Protein AF-A0A962SC87-F1 (afdb_monomer_lite)

Structure (mmCIF, N/CA/C/O backbone):
data_AF-A0A962SC87-F1
#
_entry.id   AF-A0A962SC87-F1
#
loop_
_atom_site.group_PDB
_atom_site.id
_atom_site.type_symbol
_atom_site.label_atom_id
_atom_site.label_alt_id
_atom_site.label_comp_id
_atom_site.label_asym_id
_atom_site.label_entity_id
_atom_site.label_seq_id
_atom_site.pdbx_PDB_ins_code
_atom_site.Cartn_x
_atom_site.Cartn_y
_atom_site.Cartn_z
_atom_site.occupancy
_atom_site.B_iso_or_equiv
_atom_site.auth_seq_id
_atom_site.auth_comp_id
_atom_site.auth_asym_id
_atom_site.auth_atom_id
_atom_site.pdbx_PDB_model_num
ATOM 1 N N . MET A 1 1 ? 50.466 7.398 -54.085 1.00 52.62 1 MET A N 1
ATOM 2 C CA . MET A 1 1 ? 49.061 7.784 -53.801 1.00 52.62 1 MET A CA 1
ATOM 3 C C . MET A 1 1 ? 48.471 7.053 -52.572 1.00 52.62 1 MET A C 1
ATOM 5 O O . MET A 1 1 ? 47.265 6.867 -52.505 1.00 52.62 1 MET A O 1
ATOM 9 N N . SER A 1 2 ? 49.279 6.665 -51.567 1.00 57.44 2 SER A N 1
ATOM 10 C CA . SER A 1 2 ? 48.848 5.805 -50.439 1.00 57.44 2 SER A CA 1
ATOM 11 C C . SER A 1 2 ? 48.488 6.546 -49.139 1.00 57.44 2 SER A C 1
ATOM 13 O O . SER A 1 2 ? 47.813 5.968 -48.290 1.00 57.44 2 SER A O 1
ATOM 15 N N . ILE A 1 3 ? 48.878 7.821 -48.980 1.00 64.19 3 ILE A N 1
ATOM 16 C CA . ILE A 1 3 ? 48.558 8.620 -47.777 1.00 64.19 3 ILE A CA 1
ATOM 17 C C . ILE A 1 3 ? 47.045 8.869 -47.651 1.00 64.19 3 ILE A C 1
ATOM 19 O O . ILE A 1 3 ? 46.484 8.679 -46.579 1.00 64.19 3 ILE A O 1
ATOM 23 N N . ARG A 1 4 ? 46.361 9.208 -48.757 1.00 72.31 4 ARG A N 1
ATOM 24 C CA . ARG A 1 4 ? 44.912 9.490 -48.751 1.00 72.31 4 ARG A CA 1
ATOM 25 C C . ARG A 1 4 ? 44.077 8.248 -48.424 1.00 72.31 4 ARG A C 1
ATOM 27 O O . ARG A 1 4 ? 43.118 8.352 -47.672 1.00 72.31 4 ARG A O 1
ATOM 34 N N . SER A 1 5 ? 44.480 7.078 -48.928 1.00 76.94 5 SER A N 1
ATOM 35 C CA . SER A 1 5 ? 43.815 5.800 -48.627 1.00 76.94 5 SER A CA 1
ATOM 36 C C . SER A 1 5 ? 43.956 5.416 -47.145 1.00 76.94 5 SER A C 1
A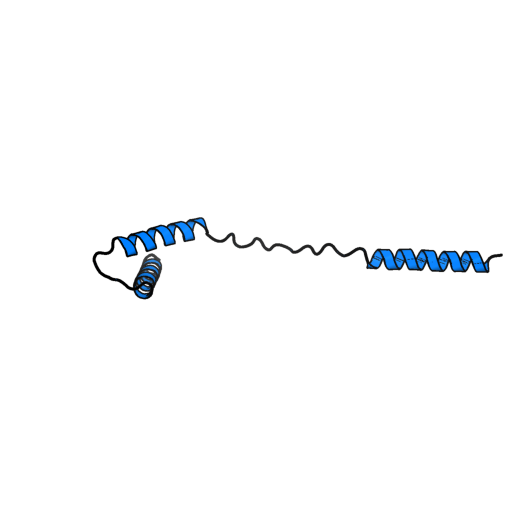TOM 38 O O . SER A 1 5 ? 42.978 5.026 -46.511 1.00 76.94 5 SER A O 1
ATOM 40 N N . ARG A 1 6 ? 45.136 5.644 -46.545 1.00 79.62 6 ARG A N 1
ATOM 41 C CA . ARG A 1 6 ? 45.358 5.442 -45.102 1.00 79.62 6 ARG A CA 1
ATOM 42 C C . ARG A 1 6 ? 44.506 6.372 -44.237 1.00 79.62 6 ARG A C 1
ATOM 44 O O . ARG A 1 6 ? 43.921 5.913 -43.264 1.00 79.62 6 ARG A O 1
ATOM 51 N N . SER A 1 7 ? 44.392 7.650 -44.596 1.00 79.56 7 SER A N 1
ATOM 52 C CA . SER A 1 7 ? 43.539 8.601 -43.867 1.00 79.56 7 SER A CA 1
ATOM 53 C C . SER A 1 7 ? 42.055 8.234 -43.950 1.00 79.56 7 SER A C 1
ATOM 55 O O . SER A 1 7 ? 41.359 8.298 -42.942 1.00 79.56 7 SER A O 1
ATOM 57 N N . ILE A 1 8 ? 41.583 7.789 -45.119 1.00 88.06 8 ILE A N 1
ATOM 58 C CA . ILE A 1 8 ? 40.204 7.310 -45.301 1.00 88.06 8 ILE A CA 1
ATOM 59 C C . ILE A 1 8 ? 39.948 6.068 -44.438 1.00 88.06 8 ILE A C 1
ATOM 61 O O . ILE A 1 8 ? 38.913 5.989 -43.782 1.00 88.06 8 ILE A O 1
ATOM 65 N N . MET A 1 9 ? 40.909 5.143 -44.371 1.00 85.06 9 MET A N 1
ATOM 66 C CA . MET A 1 9 ? 40.815 3.949 -43.528 1.00 85.06 9 MET A CA 1
ATOM 67 C C . MET A 1 9 ? 40.747 4.293 -42.030 1.00 85.06 9 MET A C 1
ATOM 69 O O . MET A 1 9 ? 39.957 3.694 -41.304 1.00 85.06 9 MET A O 1
ATOM 73 N N . LEU A 1 10 ? 41.515 5.288 -41.571 1.00 88.88 10 LEU A N 1
ATOM 74 C CA . LEU A 1 10 ? 41.484 5.741 -40.175 1.00 88.88 10 LEU A CA 1
ATOM 75 C C . LEU A 1 10 ? 40.154 6.418 -39.805 1.00 88.88 10 LEU A C 1
ATOM 77 O O . LEU A 1 10 ? 39.637 6.186 -38.714 1.00 88.88 10 LEU A O 1
ATOM 81 N N . ILE A 1 11 ? 39.567 7.204 -40.713 1.00 90.56 11 ILE A N 1
ATOM 82 C CA . ILE A 1 11 ? 38.260 7.848 -40.493 1.00 90.56 11 ILE A CA 1
ATOM 83 C C . ILE A 1 11 ? 37.139 6.802 -40.442 1.00 90.56 11 ILE A C 1
ATOM 85 O O . ILE A 1 11 ? 36.314 6.836 -39.532 1.00 90.56 11 ILE A O 1
ATOM 89 N N . LEU A 1 12 ? 37.134 5.841 -41.371 1.00 90.88 12 LEU A N 1
ATOM 90 C CA . LEU A 1 12 ? 36.153 4.749 -41.390 1.00 90.88 12 LEU A CA 1
ATOM 91 C C . LEU A 1 12 ? 36.201 3.924 -40.100 1.00 90.88 12 LEU A C 1
ATOM 93 O O . LEU A 1 12 ? 35.164 3.623 -39.515 1.00 90.88 12 LEU A O 1
ATOM 97 N N . MET A 1 13 ? 37.406 3.618 -39.620 1.00 91.31 13 MET A N 1
ATOM 98 C CA . MET A 1 13 ? 37.608 2.882 -38.375 1.00 91.31 13 MET A CA 1
ATOM 99 C C . MET A 1 13 ? 37.120 3.667 -37.148 1.00 91.31 13 MET A C 1
ATOM 101 O O . MET A 1 13 ? 36.485 3.087 -36.270 1.00 91.31 13 MET A O 1
ATOM 105 N N . GLY A 1 14 ? 37.341 4.985 -37.113 1.00 90.06 14 GLY A N 1
ATOM 106 C CA . GLY A 1 14 ? 36.820 5.858 -36.057 1.00 90.06 14 GLY A CA 1
ATOM 107 C C . GLY A 1 14 ? 35.290 5.929 -36.031 1.00 90.06 14 GLY A C 1
ATOM 108 O O . GLY A 1 14 ? 34.695 5.874 -34.958 1.00 90.06 14 GLY A O 1
ATOM 109 N N . ILE A 1 15 ? 34.644 5.980 -37.201 1.00 91.25 15 ILE A N 1
ATOM 110 C CA . ILE A 1 15 ? 33.177 5.984 -37.312 1.00 91.25 15 ILE A CA 1
ATOM 111 C C . ILE A 1 15 ? 32.589 4.659 -36.814 1.00 91.25 15 ILE A C 1
ATOM 113 O O . ILE A 1 15 ? 31.626 4.671 -36.053 1.00 91.25 15 ILE A O 1
ATOM 117 N N . VAL A 1 16 ? 33.181 3.523 -37.191 1.00 89.75 16 VAL A N 1
ATOM 118 C CA . VAL A 1 16 ? 32.719 2.193 -36.754 1.00 89.75 16 VAL A CA 1
ATOM 119 C C . VAL A 1 16 ? 32.868 2.017 -35.238 1.00 89.75 16 VAL A C 1
ATOM 121 O O . VAL A 1 16 ? 31.956 1.507 -34.583 1.00 89.75 16 VAL A O 1
ATOM 124 N N . LEU A 1 17 ? 33.980 2.484 -34.663 1.00 88.81 17 LEU A N 1
ATOM 125 C CA . LEU A 1 17 ? 34.210 2.470 -33.214 1.00 88.81 17 LEU A CA 1
ATOM 126 C C . LEU A 1 17 ? 33.241 3.395 -32.467 1.00 88.81 17 LEU A C 1
ATOM 128 O O . LEU A 1 17 ? 32.660 2.986 -31.464 1.00 88.81 17 LEU A O 1
ATOM 132 N N . GLY A 1 18 ? 33.022 4.610 -32.974 1.00 84.94 18 GLY A N 1
ATOM 133 C CA . GLY A 1 18 ? 32.066 5.556 -32.399 1.00 84.94 18 GLY A CA 1
ATOM 134 C C . GLY A 1 18 ? 30.633 5.025 -32.438 1.00 84.94 18 GLY A C 1
ATOM 135 O O . GLY A 1 18 ? 29.944 5.046 -31.422 1.00 84.94 18 GLY A O 1
ATOM 136 N N . ALA A 1 19 ? 30.214 4.463 -33.575 1.00 85.00 19 ALA A N 1
ATOM 137 C CA . ALA A 1 19 ? 28.898 3.852 -33.726 1.00 85.00 19 ALA A CA 1
ATOM 138 C C . ALA A 1 19 ? 28.699 2.688 -32.743 1.00 85.00 19 ALA A C 1
ATOM 140 O O . ALA A 1 19 ? 27.668 2.622 -32.079 1.00 85.00 19 ALA A O 1
ATOM 141 N N . SER A 1 20 ? 29.711 1.828 -32.582 1.00 79.75 20 SER A N 1
ATOM 142 C CA . SER A 1 20 ? 29.667 0.691 -31.651 1.00 79.75 20 SER A CA 1
ATOM 143 C C . SER A 1 20 ? 29.467 1.117 -30.193 1.00 79.75 20 SER A C 1
ATOM 145 O O . SER A 1 20 ? 28.732 0.457 -29.469 1.00 79.75 20 SER A O 1
ATOM 147 N N . LEU A 1 21 ? 30.063 2.237 -29.769 1.00 78.94 21 LEU A N 1
ATOM 148 C CA . LEU A 1 21 ? 29.885 2.775 -28.413 1.00 78.94 21 LEU A CA 1
ATOM 149 C C . LEU A 1 21 ? 28.508 3.423 -28.202 1.00 78.94 21 LEU A C 1
ATOM 151 O O . LEU A 1 21 ? 28.007 3.446 -27.081 1.00 78.94 21 LEU A O 1
ATOM 155 N N . THR A 1 22 ? 27.891 3.945 -29.266 1.00 78.94 22 THR A N 1
ATOM 156 C CA . THR A 1 22 ? 26.547 4.548 -29.210 1.00 78.94 22 THR A CA 1
ATOM 157 C C . THR A 1 22 ? 25.403 3.548 -29.324 1.00 78.94 22 THR A C 1
ATOM 159 O O . THR A 1 22 ? 24.260 3.927 -29.067 1.00 78.94 22 THR A O 1
ATOM 162 N N . ILE A 1 23 ? 25.673 2.288 -29.694 1.00 77.19 23 ILE A N 1
ATOM 163 C CA . ILE A 1 23 ? 24.676 1.214 -29.632 1.00 77.19 23 ILE A CA 1
ATOM 164 C C . ILE A 1 23 ? 24.417 0.959 -28.149 1.00 77.19 23 ILE A C 1
ATOM 166 O O . ILE A 1 23 ? 25.103 0.188 -27.482 1.00 77.19 23 ILE A O 1
ATOM 170 N N . GLY A 1 24 ? 23.460 1.721 -27.623 1.00 66.81 24 GLY A N 1
ATOM 171 C CA . GLY A 1 24 ? 23.067 1.695 -26.233 1.00 66.81 24 GLY A CA 1
ATOM 172 C C . GLY A 1 24 ? 22.727 0.271 -25.848 1.00 66.81 24 GLY A C 1
ATOM 173 O O . GLY A 1 24 ? 21.863 -0.359 -26.459 1.00 66.81 24 GLY A O 1
ATOM 174 N N . HIS A 1 25 ? 23.416 -0.233 -24.828 1.00 66.56 25 HIS A N 1
ATOM 175 C CA . HIS A 1 25 ? 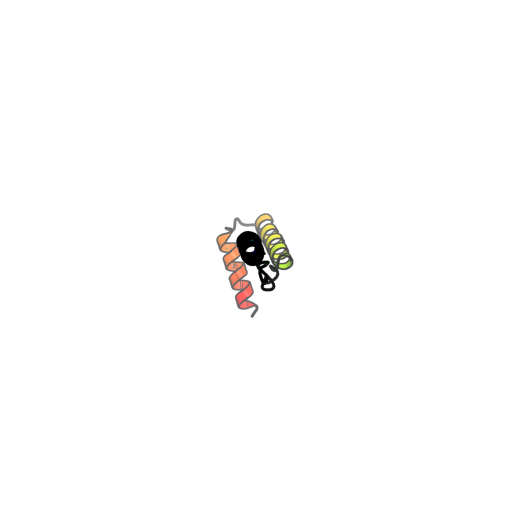22.957 -1.405 -24.111 1.00 66.56 25 HIS A CA 1
ATOM 176 C C . HIS A 1 25 ? 21.484 -1.174 -23.767 1.00 66.56 25 HIS A C 1
ATOM 178 O O . HIS A 1 25 ? 21.157 -0.274 -22.992 1.00 66.56 25 HIS A O 1
ATOM 184 N N . THR A 1 26 ? 20.587 -1.955 -24.373 1.00 64.69 26 THR A N 1
ATOM 185 C CA . THR A 1 26 ? 19.196 -2.037 -23.936 1.00 64.69 26 THR A CA 1
ATOM 186 C C . THR A 1 26 ? 19.242 -2.417 -22.470 1.00 64.69 26 THR A C 1
ATOM 188 O O . THR A 1 26 ? 19.620 -3.539 -22.132 1.00 64.69 26 THR A O 1
ATOM 191 N N . VAL A 1 27 ? 18.942 -1.451 -21.605 1.00 66.06 27 VAL A N 1
ATOM 192 C CA . VAL A 1 27 ? 18.888 -1.645 -20.164 1.00 66.06 27 VAL A CA 1
ATOM 193 C C . VAL A 1 27 ? 17.803 -2.686 -19.938 1.00 66.06 27 VAL A C 1
ATOM 195 O O . VAL A 1 27 ? 16.613 -2.389 -20.036 1.00 66.06 27 VAL A O 1
ATOM 198 N N . MET A 1 28 ? 18.198 -3.939 -19.717 1.00 60.16 28 MET A N 1
ATOM 199 C CA . MET A 1 28 ? 17.281 -4.946 -19.215 1.00 60.16 28 MET A CA 1
ATOM 200 C C . MET A 1 28 ? 17.013 -4.570 -17.770 1.00 60.16 28 MET A C 1
ATOM 202 O O . MET A 1 28 ? 17.697 -5.011 -16.850 1.00 60.16 28 MET A O 1
ATOM 206 N N . ALA A 1 29 ? 16.033 -3.688 -17.585 1.00 63.09 29 ALA A N 1
ATOM 207 C CA . ALA A 1 29 ? 15.352 -3.563 -16.321 1.00 63.09 29 ALA A CA 1
ATOM 208 C C . ALA A 1 29 ? 14.719 -4.931 -16.066 1.00 63.09 29 ALA A C 1
ATOM 210 O O . ALA A 1 29 ? 13.630 -5.227 -16.561 1.00 63.09 29 ALA A O 1
ATOM 211 N N . THR A 1 30 ? 15.450 -5.791 -15.355 1.00 58.72 30 THR A N 1
ATOM 212 C CA . THR A 1 30 ? 14.886 -6.958 -14.694 1.00 58.72 30 THR A CA 1
ATOM 213 C C . THR A 1 30 ? 13.790 -6.400 -13.815 1.00 58.72 30 THR A C 1
ATOM 215 O O . THR A 1 30 ? 14.039 -5.871 -12.733 1.00 58.72 30 THR A O 1
ATOM 218 N N . ARG A 1 31 ? 12.562 -6.438 -14.328 1.00 62.34 31 ARG A N 1
ATOM 219 C CA . ARG A 1 31 ? 11.373 -6.279 -13.519 1.00 62.34 31 ARG A CA 1
ATOM 220 C C . ARG A 1 31 ? 11.357 -7.535 -12.662 1.00 62.34 31 ARG A C 1
ATOM 222 O O . ARG A 1 31 ? 10.732 -8.524 -13.037 1.00 62.34 31 ARG A O 1
ATOM 229 N N . GLU A 1 32 ? 12.144 -7.510 -11.580 1.00 59.06 32 GLU A N 1
ATOM 230 C CA . GLU A 1 32 ? 11.938 -8.331 -10.390 1.00 59.06 32 GLU A CA 1
ATOM 231 C C . GLU A 1 32 ? 10.432 -8.448 -10.276 1.00 59.06 32 GLU A C 1
ATOM 233 O O . GLU A 1 32 ? 9.755 -7.408 -10.286 1.00 59.06 32 GLU A O 1
ATOM 238 N N . LYS A 1 33 ? 9.933 -9.687 -10.397 1.00 58.41 33 LYS A N 1
ATOM 239 C CA . LYS A 1 33 ? 8.507 -10.000 -10.432 1.00 58.41 33 LYS A CA 1
ATOM 240 C C . LYS A 1 33 ? 7.897 -9.173 -9.331 1.00 58.41 33 LYS A C 1
ATOM 242 O O . LYS A 1 33 ? 8.146 -9.431 -8.162 1.00 58.41 33 LYS A O 1
ATOM 247 N N . THR A 1 34 ? 7.241 -8.097 -9.743 1.00 57.25 34 THR A N 1
ATOM 248 C CA . THR A 1 34 ? 6.731 -7.107 -8.815 1.00 57.25 34 THR A CA 1
ATOM 249 C C . THR A 1 34 ? 5.752 -7.927 -8.021 1.00 57.25 34 THR A C 1
ATOM 251 O O . THR A 1 34 ? 4.837 -8.444 -8.665 1.00 57.25 34 THR A O 1
ATOM 254 N N . ASP A 1 35 ? 6.024 -8.162 -6.731 1.00 60.94 35 ASP A N 1
ATOM 255 C CA . ASP A 1 35 ? 5.107 -8.849 -5.827 1.00 60.94 35 ASP A CA 1
ATOM 256 C C . ASP A 1 35 ? 3.744 -8.287 -6.164 1.00 60.94 35 ASP A C 1
ATOM 258 O O . ASP A 1 35 ? 3.502 -7.087 -5.991 1.00 60.94 35 ASP A O 1
ATOM 262 N N . THR A 1 36 ? 2.954 -9.087 -6.883 1.00 67.00 36 THR A N 1
ATOM 263 C CA . THR A 1 36 ? 1.795 -8.556 -7.583 1.00 67.00 36 THR A CA 1
ATOM 264 C C . THR A 1 36 ? 0.916 -8.067 -6.471 1.00 67.00 36 THR A C 1
ATOM 266 O O . THR A 1 36 ? 0.478 -8.892 -5.667 1.00 67.00 36 THR A O 1
ATOM 269 N N . LEU A 1 37 ? 0.769 -6.740 -6.372 1.00 73.19 37 LEU A N 1
ATOM 270 C CA . LEU A 1 37 ? 0.092 -6.138 -5.238 1.00 73.19 37 LEU A CA 1
ATOM 271 C C . LEU A 1 37 ? -1.217 -6.905 -5.038 1.00 73.19 37 LEU A C 1
ATOM 273 O O . LEU A 1 37 ? -1.891 -7.186 -6.038 1.00 73.19 37 LEU A O 1
ATOM 277 N N . PRO A 1 38 ? -1.562 -7.287 -3.800 1.00 82.12 38 PRO A N 1
ATOM 278 C CA . PRO A 1 38 ? -2.745 -8.086 -3.508 1.00 82.12 38 PRO A CA 1
ATOM 279 C C . PRO A 1 38 ? -4.028 -7.254 -3.693 1.00 82.12 38 PRO A C 1
ATOM 281 O O . PRO A 1 38 ? -4.826 -7.083 -2.779 1.00 82.12 38 PRO A O 1
ATOM 284 N N . LEU A 1 39 ? -4.242 -6.699 -4.891 1.00 86.88 39 LEU A N 1
ATOM 285 C CA . LEU A 1 39 ? -5.277 -5.718 -5.215 1.00 86.88 39 LEU A CA 1
ATOM 286 C C . LEU A 1 39 ? -6.678 -6.272 -4.958 1.00 86.88 39 LEU A C 1
ATOM 288 O O . LEU A 1 39 ? -7.567 -5.531 -4.550 1.00 86.88 39 LEU A O 1
ATOM 292 N N . ALA A 1 40 ? -6.869 -7.576 -5.167 1.00 86.94 40 ALA A N 1
ATOM 293 C CA . ALA A 1 40 ? -8.125 -8.249 -4.860 1.00 86.94 40 ALA A CA 1
ATOM 294 C C . ALA A 1 40 ? -8.399 -8.288 -3.347 1.00 86.94 40 ALA A C 1
ATOM 296 O O . ALA A 1 40 ? -9.520 -8.007 -2.921 1.00 86.94 40 ALA A O 1
ATOM 297 N N . GLN A 1 41 ? -7.380 -8.584 -2.531 1.00 86.50 41 GLN A N 1
ATOM 298 C CA . GLN A 1 41 ? -7.514 -8.586 -1.073 1.00 86.50 41 GLN A CA 1
ATOM 299 C C . GLN A 1 41 ? -7.693 -7.163 -0.534 1.00 86.50 41 GLN A C 1
ATOM 301 O O . GLN A 1 41 ? -8.571 -6.942 0.293 1.00 86.50 41 GLN A O 1
ATOM 306 N N . LEU A 1 42 ? -6.934 -6.192 -1.053 1.00 90.12 42 LEU A N 1
ATOM 307 C CA . LEU A 1 42 ? -7.070 -4.780 -0.687 1.00 90.12 42 LEU A CA 1
ATOM 308 C C . LEU A 1 42 ? -8.469 -4.250 -1.003 1.00 90.12 42 LEU A C 1
ATOM 310 O O . LEU A 1 42 ? -9.082 -3.645 -0.133 1.00 90.12 42 LEU A O 1
ATOM 314 N N . ARG A 1 43 ? -9.001 -4.543 -2.200 1.00 90.75 43 ARG A N 1
ATOM 315 C CA . ARG A 1 43 ? -10.375 -4.181 -2.581 1.00 90.75 43 ARG A CA 1
ATOM 316 C C . ARG A 1 43 ? -11.391 -4.762 -1.604 1.00 90.75 43 ARG A C 1
ATOM 318 O O . ARG A 1 43 ? -12.210 -4.028 -1.064 1.00 90.75 43 ARG A O 1
ATOM 325 N N . THR A 1 44 ? -11.289 -6.063 -1.3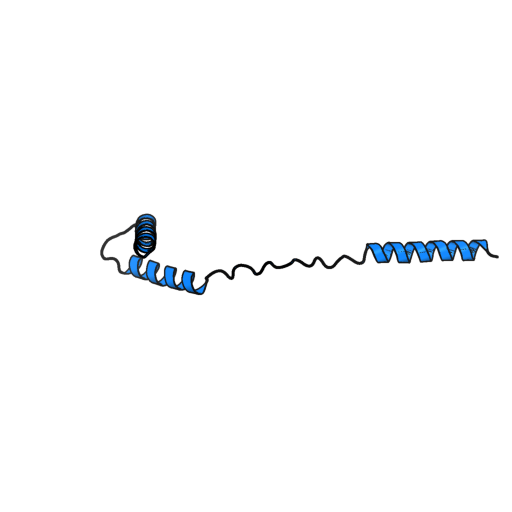45 1.00 90.56 44 THR A N 1
ATOM 326 C CA . THR A 1 44 ? -12.191 -6.763 -0.421 1.00 90.56 44 THR A CA 1
ATOM 327 C C . THR A 1 44 ? -12.129 -6.157 0.982 1.00 90.56 44 THR A C 1
ATOM 329 O O . THR A 1 44 ? -13.164 -5.940 1.605 1.00 90.56 44 THR A O 1
ATOM 332 N N . PHE A 1 45 ? -10.927 -5.839 1.469 1.00 91.06 45 PHE A N 1
ATOM 333 C CA . PHE A 1 45 ? -10.735 -5.191 2.762 1.00 91.06 45 PHE A CA 1
ATOM 334 C C . PHE A 1 45 ? -11.415 -3.820 2.811 1.00 91.06 45 PHE A C 1
ATOM 336 O O . PHE A 1 45 ? -12.192 -3.566 3.728 1.00 91.06 45 PHE A O 1
ATOM 343 N N . THR A 1 46 ? -11.183 -2.960 1.814 1.00 91.75 46 THR A N 1
ATOM 344 C CA . THR A 1 46 ? -11.824 -1.639 1.753 1.00 91.75 46 THR A CA 1
ATOM 345 C C . THR A 1 46 ? -13.342 -1.730 1.670 1.00 91.75 46 THR A C 1
ATOM 347 O O . THR A 1 46 ? -14.021 -0.986 2.369 1.00 91.75 46 THR A O 1
ATOM 350 N N . ASP A 1 47 ? -13.886 -2.672 0.897 1.00 91.44 47 ASP A N 1
ATOM 351 C CA . ASP A 1 47 ? -15.335 -2.837 0.760 1.00 91.44 47 ASP A CA 1
ATOM 352 C C . ASP A 1 47 ? -15.981 -3.201 2.106 1.00 91.44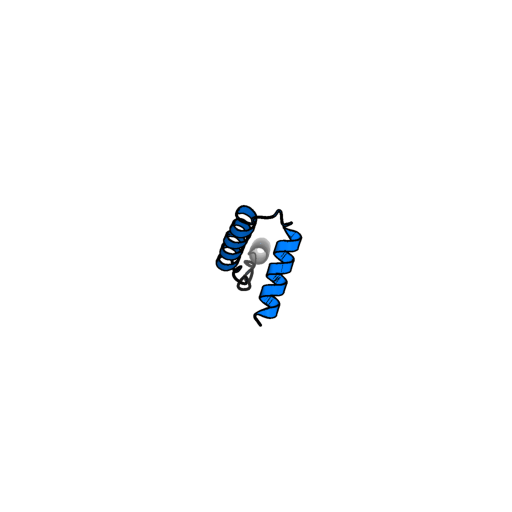 47 ASP A C 1
ATOM 354 O O . ASP A 1 47 ? -17.008 -2.636 2.494 1.00 91.44 47 ASP A O 1
ATOM 358 N N . VAL A 1 48 ? -15.356 -4.113 2.858 1.00 90.44 48 VAL A N 1
ATOM 359 C CA . VAL A 1 48 ? -15.813 -4.500 4.199 1.00 90.44 48 VAL A CA 1
ATOM 360 C C . VAL A 1 48 ? -15.627 -3.355 5.194 1.00 90.44 48 VAL A C 1
ATOM 362 O O . VAL A 1 48 ? -16.562 -3.048 5.930 1.00 90.44 48 VAL A O 1
ATOM 365 N N . PHE A 1 49 ? -14.473 -2.685 5.193 1.00 90.19 49 PHE A N 1
ATOM 366 C CA . PHE A 1 49 ? -14.178 -1.554 6.079 1.00 90.19 49 PHE A CA 1
ATOM 367 C C . PHE A 1 49 ? -15.192 -0.418 5.901 1.00 90.19 49 PHE A C 1
ATOM 369 O O . PHE A 1 49 ? -15.793 0.043 6.870 1.00 90.19 49 PHE A O 1
ATOM 376 N N . THR A 1 50 ? -15.461 -0.020 4.655 1.00 88.62 50 THR A N 1
ATOM 377 C CA . THR A 1 50 ? -16.460 1.003 4.327 1.00 88.62 50 THR A CA 1
ATOM 378 C C . THR A 1 50 ? -17.864 0.559 4.716 1.00 88.62 50 THR A C 1
ATOM 380 O O . THR A 1 50 ? -18.640 1.356 5.242 1.00 88.62 50 THR A O 1
ATOM 383 N N . ARG A 1 51 ? -18.210 -0.715 4.506 1.00 88.56 51 ARG A N 1
ATOM 384 C CA . ARG A 1 51 ? -19.511 -1.240 4.922 1.00 88.56 51 ARG A CA 1
ATOM 385 C C . ARG A 1 51 ? -19.678 -1.208 6.437 1.00 88.56 51 ARG A C 1
ATOM 387 O O . ARG A 1 51 ? -20.765 -0.861 6.887 1.00 88.56 51 ARG A O 1
ATOM 394 N N . ILE A 1 52 ? -18.644 -1.552 7.202 1.00 86.94 52 ILE A N 1
ATOM 395 C CA . ILE A 1 52 ? -18.684 -1.481 8.664 1.00 86.94 52 ILE A CA 1
ATOM 396 C C . ILE A 1 52 ? -18.853 -0.027 9.084 1.00 86.94 52 ILE A C 1
ATOM 398 O O . ILE A 1 52 ? -19.836 0.269 9.743 1.00 86.94 52 ILE A O 1
ATOM 402 N N . LYS A 1 53 ? -18.003 0.886 8.606 1.00 83.75 53 LYS A N 1
ATOM 403 C CA . LYS A 1 53 ? -18.092 2.319 8.919 1.00 83.75 53 LYS A CA 1
ATOM 404 C C . LYS A 1 53 ? -19.482 2.911 8.652 1.00 83.75 53 LYS A C 1
ATOM 406 O O . LYS A 1 53 ? -20.010 3.628 9.489 1.00 83.75 53 LYS A O 1
ATOM 411 N N . ASN A 1 54 ? -20.091 2.591 7.508 1.00 84.88 54 ASN A N 1
ATOM 412 C CA . ASN A 1 54 ? -21.385 3.160 7.110 1.00 84.88 54 ASN A CA 1
ATOM 413 C C . ASN A 1 54 ? -22.596 2.542 7.825 1.00 84.88 54 ASN A C 1
ATOM 415 O O . ASN A 1 54 ? -23.654 3.161 7.853 1.00 84.88 54 ASN A O 1
ATOM 419 N N . ASN A 1 55 ? -22.480 1.306 8.317 1.00 81.94 55 ASN A N 1
ATOM 420 C CA . ASN A 1 55 ? -23.583 0.589 8.966 1.00 81.94 55 ASN A CA 1
ATOM 421 C C . ASN A 1 55 ? -23.350 0.387 10.469 1.00 81.94 55 ASN A C 1
ATOM 423 O O . ASN A 1 55 ? -24.136 -0.313 11.110 1.00 81.94 55 ASN A O 1
ATOM 427 N N . TYR A 1 56 ? -22.271 0.941 11.028 1.00 79.31 56 TYR A N 1
ATOM 428 C CA . TYR A 1 56 ? -22.037 0.892 12.461 1.00 79.31 56 TYR A CA 1
ATOM 429 C C . TYR A 1 56 ? -23.027 1.823 13.156 1.00 79.31 56 TYR A C 1
ATOM 431 O O . TYR A 1 56 ? -23.310 2.923 12.688 1.00 79.31 56 TYR A O 1
ATOM 439 N N . VAL A 1 57 ? -23.593 1.338 14.258 1.00 73.19 57 VAL A N 1
ATOM 440 C CA . VAL A 1 57 ? -24.645 2.042 15.005 1.00 73.19 57 VAL A CA 1
ATOM 441 C C . VAL A 1 57 ? -24.073 3.229 15.787 1.00 73.19 57 VAL A C 1
ATOM 443 O O . VAL A 1 57 ? -24.795 4.175 16.087 1.00 73.19 57 VAL A O 1
ATOM 446 N N . GLU A 1 58 ? -22.773 3.192 16.078 1.00 75.31 58 GLU A N 1
ATOM 447 C CA . GLU A 1 58 ? -22.044 4.230 16.804 1.00 75.31 58 GLU A CA 1
ATOM 448 C C . GLU A 1 58 ? -20.975 4.877 15.910 1.00 75.31 58 GLU A C 1
ATOM 450 O O . GLU A 1 58 ? -20.462 4.267 14.971 1.00 75.31 58 GLU A O 1
ATOM 455 N N . GLU A 1 59 ? -20.624 6.130 16.179 1.00 77.12 59 GLU A N 1
ATOM 456 C CA . GLU A 1 59 ? -19.527 6.775 15.460 1.00 77.12 59 GLU A CA 1
ATOM 457 C C . GLU A 1 59 ? -18.191 6.212 15.958 1.00 77.12 59 GLU A C 1
ATOM 459 O O . GLU A 1 59 ? -17.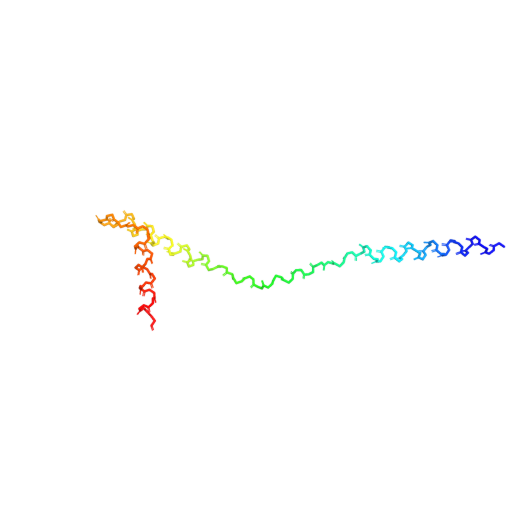748 6.519 17.061 1.00 77.12 59 GLU A O 1
ATOM 464 N N . VAL A 1 60 ? -17.550 5.378 15.137 1.00 82.50 60 VAL A N 1
ATOM 465 C CA . VAL A 1 60 ? -16.205 4.844 15.393 1.00 82.50 60 VAL A CA 1
ATOM 466 C C . VAL A 1 60 ? -15.211 5.546 14.475 1.00 82.50 60 VAL A C 1
ATOM 468 O O . VAL A 1 60 ? -15.473 5.735 13.283 1.00 82.50 60 VAL A O 1
ATOM 471 N N . SER A 1 61 ? -14.064 5.942 15.026 1.00 88.31 61 SER A N 1
ATOM 472 C CA . SER A 1 61 ? -13.002 6.583 14.248 1.00 88.31 61 SER A CA 1
ATOM 473 C C . SER A 1 61 ? -12.316 5.595 13.293 1.00 88.31 61 SER A C 1
ATOM 475 O O . SER A 1 61 ? -12.234 4.395 13.562 1.00 88.31 61 SER A O 1
ATOM 477 N N . ASP A 1 62 ? -11.779 6.099 12.177 1.00 89.62 62 ASP A N 1
ATOM 478 C CA . ASP A 1 62 ? -11.071 5.256 11.200 1.00 89.62 62 ASP A CA 1
ATOM 479 C C . ASP A 1 62 ? -9.849 4.556 11.821 1.00 89.62 62 ASP A C 1
ATOM 481 O O . ASP A 1 62 ? -9.549 3.410 11.487 1.00 89.62 62 ASP A O 1
ATOM 485 N N . GLU A 1 63 ? -9.167 5.230 12.749 1.00 90.56 63 GLU A N 1
ATOM 486 C CA . GLU A 1 63 ? -8.001 4.708 13.465 1.00 90.56 63 GLU A CA 1
ATOM 487 C C . GLU A 1 63 ? -8.368 3.535 14.380 1.00 90.56 63 GLU A C 1
ATOM 489 O O . GLU A 1 63 ? -7.743 2.475 14.315 1.00 90.56 63 GLU A O 1
ATOM 494 N N . GLU A 1 64 ? -9.433 3.682 15.167 1.00 90.25 64 GLU A N 1
ATOM 495 C CA . GLU A 1 64 ? -9.915 2.637 16.072 1.00 90.25 64 GLU A CA 1
ATOM 496 C C . GLU A 1 64 ? -10.400 1.399 15.304 1.00 90.25 64 GLU A C 1
ATOM 498 O O . GLU A 1 64 ? -10.067 0.261 15.654 1.00 90.25 64 GLU A O 1
ATOM 503 N N . LEU A 1 65 ? -11.112 1.605 14.191 1.00 90.06 65 LEU A N 1
ATOM 504 C CA . LEU A 1 65 ? -11.582 0.513 13.342 1.00 90.06 65 LEU A CA 1
ATOM 505 C C . LEU A 1 65 ? -10.415 -0.260 12.700 1.00 90.06 65 LEU A C 1
ATOM 507 O O . LEU A 1 65 ? -10.454 -1.492 12.612 1.00 90.06 65 LEU A O 1
ATOM 511 N N . LEU A 1 66 ? -9.353 0.440 12.288 1.00 91.50 66 LEU A N 1
ATOM 512 C CA . LEU A 1 66 ? -8.125 -0.1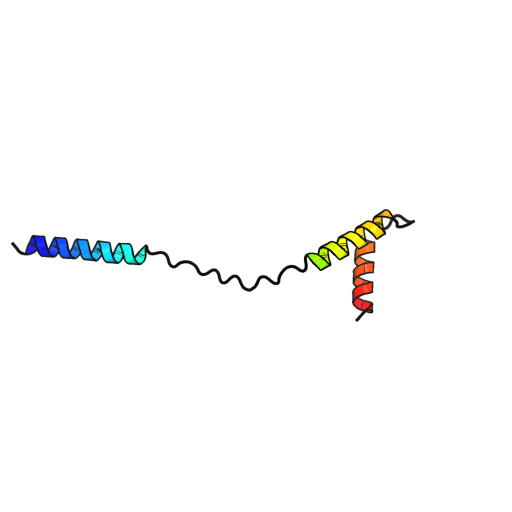80 11.786 1.00 91.50 66 LEU A CA 1
ATOM 513 C C . LEU A 1 66 ? -7.389 -0.960 12.881 1.00 91.50 66 LEU A C 1
ATOM 515 O O . LEU A 1 66 ? -6.961 -2.091 12.640 1.00 91.50 66 LEU A O 1
ATOM 519 N N . GLU A 1 67 ? -7.273 -0.406 14.088 1.00 93.00 67 GLU A N 1
ATOM 520 C CA . GLU A 1 67 ? -6.640 -1.087 15.219 1.00 93.00 67 GLU A CA 1
ATOM 521 C C . GLU A 1 67 ? -7.373 -2.393 15.560 1.00 93.00 67 GLU A C 1
ATOM 523 O O . GLU A 1 67 ? -6.746 -3.434 15.781 1.00 93.00 67 GLU A O 1
ATOM 528 N N . HIS A 1 68 ? -8.706 -2.371 15.552 1.00 91.12 68 HIS A N 1
ATOM 529 C CA . HIS A 1 68 ? -9.530 -3.561 15.745 1.00 91.12 68 HIS A CA 1
ATOM 530 C C . HIS A 1 68 ? -9.324 -4.602 14.643 1.00 91.12 68 HIS A C 1
ATOM 532 O O . HIS A 1 68 ? -9.174 -5.788 14.951 1.00 91.12 68 HIS A O 1
ATOM 538 N N . ALA A 1 69 ? -9.252 -4.180 13.378 1.00 91.25 69 ALA A N 1
ATOM 539 C CA . ALA A 1 69 ? -8.972 -5.080 12.262 1.00 91.25 69 ALA A CA 1
ATOM 540 C C . ALA A 1 69 ? -7.600 -5.761 12.410 1.00 91.25 69 ALA A C 1
ATOM 542 O O . ALA A 1 69 ? -7.491 -6.977 12.245 1.00 91.25 69 ALA A O 1
ATOM 543 N N . ILE A 1 70 ? -6.564 -5.006 12.793 1.00 90.81 70 ILE A N 1
ATOM 544 C CA . ILE A 1 70 ? -5.213 -5.535 13.031 1.00 90.81 70 ILE A CA 1
ATOM 545 C C . ILE A 1 70 ? -5.215 -6.527 14.198 1.00 90.81 70 ILE A C 1
ATOM 547 O O . ILE A 1 70 ? -4.717 -7.644 14.056 1.00 90.81 70 ILE A O 1
ATOM 551 N N . LYS A 1 71 ? -5.822 -6.166 15.336 1.00 93.50 71 LYS A N 1
ATOM 552 C CA . LYS A 1 71 ? -5.952 -7.065 16.495 1.00 93.50 71 LYS A CA 1
ATOM 553 C C . LYS A 1 71 ? -6.709 -8.346 16.138 1.00 93.50 71 LYS A C 1
ATOM 555 O O . LYS A 1 71 ? -6.334 -9.416 16.609 1.00 93.50 71 LYS A O 1
ATOM 560 N N . GLY A 1 72 ? -7.746 -8.260 15.303 1.00 91.69 72 GLY A N 1
ATOM 561 C CA . GLY A 1 72 ? -8.483 -9.417 14.794 1.00 91.69 72 GLY A CA 1
ATOM 562 C C . GLY A 1 72 ? -7.610 -10.344 13.946 1.00 91.69 72 GLY A C 1
ATOM 563 O O . GLY A 1 72 ? -7.582 -11.546 14.198 1.00 91.69 72 GLY A O 1
ATOM 564 N N . MET A 1 73 ? -6.843 -9.786 13.003 1.00 90.38 73 MET A N 1
ATOM 565 C CA . MET A 1 73 ? -5.906 -10.555 12.172 1.00 90.38 73 MET A CA 1
ATOM 566 C C . MET A 1 73 ? -4.816 -11.242 13.005 1.00 90.38 73 MET A C 1
ATOM 568 O O . MET A 1 73 ? -4.493 -12.393 12.738 1.00 90.38 73 MET A O 1
ATOM 572 N N . LEU A 1 74 ? -4.292 -10.577 14.043 1.00 89.00 74 LEU A N 1
ATOM 573 C CA . LEU A 1 74 ? -3.274 -11.145 14.938 1.00 89.00 74 LEU A CA 1
ATOM 574 C C . LEU A 1 74 ? -3.806 -12.267 15.839 1.00 89.00 74 LEU A C 1
ATOM 576 O O . LEU A 1 74 ? -3.056 -13.172 16.178 1.00 89.00 74 LEU A O 1
ATOM 580 N N . ARG A 1 75 ? -5.080 -12.209 16.246 1.00 93.56 75 ARG A N 1
ATOM 581 C CA . ARG A 1 75 ? -5.722 -13.251 17.072 1.00 93.56 75 ARG A CA 1
ATOM 582 C C . ARG A 1 75 ? -6.201 -14.455 16.261 1.00 93.56 75 ARG A C 1
ATOM 584 O O . ARG A 1 75 ? -6.517 -15.479 16.853 1.00 93.56 75 ARG A O 1
ATOM 591 N N . GLY A 1 76 ? -6.335 -14.301 14.943 1.00 80.69 76 GLY A N 1
ATOM 592 C CA . GLY A 1 76 ? -6.729 -15.370 14.023 1.00 80.69 76 GLY A CA 1
ATOM 593 C C . GLY A 1 76 ? -5.580 -16.289 13.592 1.00 80.69 76 GLY A C 1
ATOM 594 O O . GLY A 1 76 ? -5.828 -17.213 12.819 1.00 80.69 76 GLY A O 1
ATOM 595 N N . LEU A 1 77 ? -4.358 -16.015 14.060 1.00 65.81 77 LEU A N 1
ATOM 596 C CA . LEU A 1 77 ? -3.149 -16.829 13.900 1.00 65.81 77 LEU A CA 1
ATOM 597 C C . LEU A 1 77 ? -2.912 -17.675 15.156 1.00 65.81 77 LEU A C 1
ATOM 599 O O . LEU A 1 77 ? -2.439 -18.820 14.991 1.00 65.81 77 LEU A O 1
#

Radius of gyration: 32.52 Å; chains: 1; bounding box: 74×26×71 Å

pLDDT: mean 80.89, std 11.49, range [52.62, 93.56]

Sequence (77 aa):
MSIRSRSIMLILMGIVLGASLTIGHTVMATREKTDTLPLAQLRTFTDVFTRIKNNYVEEVSDEELLEHAIKGMLRGL

Secondary structure (DSSP, 8-state):
--HHHHHHHHHHHHHHHHHHHHS---------------HHHHHHHHHHHHHHHHH-SS---HHHHHHHHHHHHHHT-

Foldseek 3Di:
DCPVVVVVVVVVVVVVVVVVVPPDDPPPPPPPPPPPPPVVVVVVVVVVLVVCCVPPPDHDDSVRSVVVVVVVVVVVD